Protein AF-A0A2V8VHV2-F1 (afdb_monomer_lite)

Radius of gyration: 44.95 Å; chains: 1; bounding box: 78×28×132 Å

pLDDT: mean 72.46, std 12.59, range [49.88, 93.44]

Foldseek 3Di:
DDPVVVVVCVVPPDDDDDPCPVVVVVVVVPDDDDPDQDVVNVVVVVVDDPPCPVVVVVVVVVVVVVVVVVVVVVVVVVVVVVVVVVVVVVVVVVVVVVVVVVVVVVVVVVVVVVVVD

Secondary structure (DSSP, 8-state):
--HHHHHHHHHTS-PPPPTTHHHHHHHHHTSPPPPPPPHHHHHHHHH--TTHHHHHHHHHHHHHHHHHHHHHHHHHHHHHHHHHHHHHHHHHHHHHHHHHHHHHHHHHHHHHHHTT-

Structure (mmCIF, N/CA/C/O backbone):
data_AF-A0A2V8VHV2-F1
#
_entry.id   AF-A0A2V8VHV2-F1
#
loop_
_atom_site.group_PDB
_atom_site.id
_atom_site.type_symbol
_atom_site.label_atom_id
_atom_site.label_alt_id
_atom_site.label_comp_id
_atom_site.label_asym_id
_atom_site.label_entity_id
_atom_site.label_seq_id
_atom_site.pdbx_PDB_ins_code
_atom_site.Cartn_x
_atom_site.Cartn_y
_atom_site.Cartn_z
_atom_site.occupancy
_atom_site.B_iso_or_equiv
_atom_site.auth_seq_id
_atom_site.auth_comp_id
_atom_site.auth_asym_id
_atom_site.auth_atom_id
_atom_site.pdbx_PDB_model_num
ATOM 1 N N . MET A 1 1 ? -2.342 3.075 -54.816 1.00 55.09 1 MET A N 1
ATOM 2 C CA . MET A 1 1 ? -1.472 2.424 -53.818 1.00 55.09 1 MET A CA 1
ATOM 3 C C . MET A 1 1 ? -1.904 2.946 -52.465 1.00 55.09 1 MET A C 1
ATOM 5 O O . MET A 1 1 ? -2.244 4.122 -52.382 1.00 55.09 1 MET A O 1
ATOM 9 N N . SER A 1 2 ? -2.084 2.057 -51.490 1.00 73.12 2 SER A N 1
ATOM 10 C CA . SER A 1 2 ? -2.569 2.422 -50.160 1.00 73.12 2 SER A CA 1
ATOM 11 C C . SER A 1 2 ? -1.454 3.141 -49.404 1.00 73.12 2 SER A C 1
ATOM 13 O O . SER A 1 2 ? -0.331 2.651 -49.390 1.00 73.12 2 SER A O 1
ATOM 15 N N . TYR A 1 3 ? -1.755 4.255 -48.731 1.00 80.56 3 TYR A N 1
ATOM 16 C CA . TYR A 1 3 ? -0.792 4.974 -47.881 1.00 80.56 3 TYR A CA 1
ATOM 17 C C . TYR A 1 3 ? -0.059 4.048 -46.892 1.00 80.56 3 TYR A C 1
ATOM 19 O O . TYR A 1 3 ? 1.115 4.241 -46.603 1.00 80.56 3 TYR A O 1
ATOM 27 N N . LEU A 1 4 ? -0.733 2.986 -46.439 1.00 82.81 4 LEU A N 1
ATOM 28 C CA . LEU A 1 4 ? -0.163 1.979 -45.547 1.00 82.81 4 LEU A CA 1
ATOM 29 C C . LEU A 1 4 ? 0.963 1.154 -46.197 1.00 82.81 4 LEU A C 1
ATOM 31 O O . LEU A 1 4 ? 1.910 0.758 -45.521 1.00 82.81 4 LEU A O 1
ATOM 35 N N . GLU A 1 5 ? 0.859 0.869 -47.494 1.00 84.94 5 GLU A N 1
ATOM 36 C CA . GLU A 1 5 ? 1.875 0.113 -48.237 1.00 84.94 5 GLU A CA 1
ATOM 37 C C . GLU A 1 5 ? 3.130 0.957 -48.452 1.00 84.94 5 GLU A C 1
ATOM 39 O O . GLU A 1 5 ? 4.243 0.439 -48.349 1.00 84.94 5 GLU A O 1
ATOM 44 N N . ASP A 1 6 ? 2.953 2.258 -48.685 1.00 85.75 6 ASP A N 1
ATOM 45 C CA . ASP A 1 6 ? 4.053 3.207 -48.832 1.00 85.75 6 ASP A CA 1
ATOM 46 C C . ASP A 1 6 ? 4.775 3.437 -47.493 1.00 85.75 6 ASP A C 1
ATOM 48 O O . ASP A 1 6 ? 6.004 3.353 -47.445 1.00 85.75 6 ASP A O 1
ATOM 52 N N . ASP A 1 7 ? 4.036 3.596 -46.389 1.00 85.19 7 ASP A N 1
ATOM 53 C CA . ASP A 1 7 ? 4.603 3.718 -45.037 1.00 85.19 7 ASP A CA 1
ATOM 54 C C . ASP A 1 7 ? 5.380 2.464 -44.621 1.00 85.19 7 ASP A C 1
ATOM 56 O O . ASP A 1 7 ? 6.486 2.554 -44.084 1.00 85.19 7 ASP A O 1
ATOM 60 N N . LEU A 1 8 ? 4.839 1.275 -44.906 1.00 87.44 8 LEU A N 1
ATOM 61 C CA . LEU A 1 8 ? 5.507 0.015 -44.592 1.00 87.44 8 LEU A CA 1
ATOM 62 C C . LEU A 1 8 ? 6.786 -0.157 -45.418 1.00 87.44 8 LEU A C 1
ATOM 64 O O . LEU A 1 8 ? 7.808 -0.615 -44.907 1.00 87.44 8 LEU A O 1
ATOM 68 N N . LYS A 1 9 ? 6.749 0.243 -46.690 1.00 86.50 9 LYS A N 1
ATOM 69 C CA . LYS A 1 9 ? 7.908 0.204 -47.582 1.00 86.50 9 LYS A CA 1
ATOM 70 C C . LYS A 1 9 ? 8.993 1.186 -47.146 1.00 86.50 9 LYS A C 1
ATOM 72 O O . LYS A 1 9 ? 10.172 0.855 -47.247 1.00 86.50 9 LYS A O 1
ATOM 77 N N . MET A 1 10 ? 8.605 2.351 -46.628 1.00 85.50 10 MET A N 1
ATOM 78 C CA . MET A 1 10 ? 9.533 3.337 -46.077 1.00 85.50 10 MET A CA 1
ATOM 79 C C . MET A 1 10 ? 10.127 2.859 -44.743 1.00 85.50 10 MET A C 1
ATOM 81 O O . MET A 1 10 ? 11.328 2.986 -44.524 1.00 85.50 10 MET A O 1
ATOM 85 N N . ALA A 1 11 ? 9.325 2.215 -43.891 1.00 85.81 11 ALA A N 1
ATOM 86 C CA . ALA A 1 11 ? 9.774 1.653 -42.617 1.00 85.81 11 ALA A CA 1
ATOM 87 C C . ALA A 1 11 ? 10.692 0.424 -42.772 1.00 85.81 11 ALA A C 1
ATOM 89 O O . ALA A 1 11 ? 11.614 0.245 -41.978 1.00 85.81 11 ALA A O 1
ATOM 90 N N . LEU A 1 12 ? 10.466 -0.420 -43.788 1.00 86.94 12 LEU A N 1
ATOM 91 C CA . LEU A 1 12 ? 11.324 -1.574 -44.103 1.00 86.94 12 LEU A CA 1
ATOM 92 C C . LEU A 1 12 ? 12.479 -1.239 -45.052 1.00 86.94 12 LEU A C 1
ATOM 94 O O . LEU A 1 12 ? 13.220 -2.140 -45.464 1.00 86.94 12 LEU A O 1
ATOM 98 N N . GLN A 1 13 ? 12.658 0.031 -45.414 1.00 88.44 13 GLN A N 1
ATOM 99 C CA . GLN A 1 13 ? 13.763 0.416 -46.270 1.00 88.44 13 GLN A CA 1
ATOM 100 C C . GLN A 1 13 ? 15.089 0.077 -45.580 1.00 88.44 13 GLN A C 1
ATOM 102 O O . GLN A 1 13 ? 15.347 0.432 -44.427 1.00 88.44 13 GLN A O 1
ATOM 107 N N . ARG A 1 14 ? 15.934 -0.669 -46.295 1.00 82.56 14 ARG A N 1
ATOM 108 C CA . ARG A 1 14 ? 17.194 -1.176 -45.758 1.00 82.56 14 ARG A CA 1
ATOM 109 C C . ARG A 1 14 ? 18.101 -0.008 -45.378 1.00 82.56 14 ARG A C 1
ATOM 111 O O . ARG A 1 14 ? 18.598 0.700 -46.247 1.00 82.56 14 ARG A O 1
ATOM 118 N N . THR A 1 15 ? 18.338 0.139 -44.081 1.00 82.88 15 THR A N 1
ATOM 119 C CA . THR A 1 15 ? 19.312 1.076 -43.520 1.00 82.88 15 THR A CA 1
ATOM 120 C C . THR A 1 15 ? 20.569 0.295 -43.168 1.00 82.88 15 THR A C 1
ATOM 122 O O . THR A 1 15 ? 20.495 -0.702 -42.446 1.00 82.88 15 THR A O 1
ATOM 125 N N . GLU A 1 16 ? 21.720 0.705 -43.698 1.00 83.81 16 GLU A N 1
ATOM 126 C CA . GLU A 1 16 ? 22.980 0.061 -43.340 1.00 83.81 16 GLU A CA 1
ATOM 127 C C . GLU A 1 16 ? 23.315 0.354 -41.874 1.00 83.81 16 GLU A C 1
ATOM 129 O O . GLU A 1 16 ? 23.307 1.513 -41.448 1.00 83.81 16 GLU A O 1
ATOM 134 N N . PRO A 1 17 ? 23.574 -0.684 -41.064 1.00 83.56 17 PRO A N 1
ATOM 135 C CA . PRO A 1 17 ? 23.968 -0.475 -39.687 1.00 83.56 17 PRO A CA 1
ATOM 136 C C . PRO A 1 17 ? 25.370 0.142 -39.632 1.00 83.56 17 PRO A C 1
ATOM 138 O O . PRO A 1 17 ? 26.192 -0.036 -40.528 1.00 83.56 17 PRO A O 1
ATOM 141 N N . SER A 1 18 ? 25.675 0.839 -38.536 1.00 88.38 18 SER A N 1
ATOM 142 C CA . SER A 1 18 ? 27.016 1.386 -38.296 1.00 88.38 18 SER A CA 1
ATOM 143 C C . SER A 1 18 ? 28.092 0.295 -38.393 1.00 88.38 18 SER A C 1
ATOM 145 O O . SER A 1 18 ? 27.846 -0.817 -37.924 1.00 88.38 18 SER A O 1
ATOM 147 N N . ALA A 1 19 ? 29.297 0.630 -38.860 1.00 88.31 19 ALA A N 1
ATOM 148 C CA . ALA A 1 19 ? 30.411 -0.316 -39.038 1.00 88.31 19 ALA A CA 1
ATOM 149 C C . ALA A 1 19 ? 30.739 -1.175 -37.792 1.00 88.31 19 ALA A C 1
ATOM 151 O O . ALA A 1 19 ? 31.185 -2.310 -37.912 1.00 88.31 19 ALA A O 1
ATOM 152 N N . ASP A 1 20 ? 30.462 -0.662 -36.593 1.00 90.38 20 ASP A N 1
ATOM 153 C CA . ASP A 1 20 ? 30.706 -1.336 -35.312 1.00 90.38 20 ASP A CA 1
ATOM 154 C C . ASP A 1 20 ? 29.547 -2.250 -34.840 1.00 90.38 20 ASP A C 1
ATOM 156 O O . ASP A 1 20 ? 29.624 -2.918 -33.811 1.00 90.38 20 ASP A O 1
ATOM 160 N N . PHE A 1 21 ? 28.438 -2.315 -35.581 1.00 91.19 21 PHE A N 1
ATOM 161 C CA . PHE A 1 21 ? 27.241 -3.066 -35.186 1.00 91.19 21 PHE A CA 1
ATOM 162 C C . PHE A 1 21 ? 27.527 -4.550 -34.941 1.00 91.19 21 PHE A C 1
ATOM 164 O O . PHE A 1 21 ? 27.105 -5.097 -33.924 1.00 91.19 21 PHE A O 1
ATOM 171 N N . VAL A 1 22 ? 28.279 -5.183 -35.845 1.00 93.31 22 VAL A N 1
ATOM 172 C CA . VAL A 1 22 ? 28.625 -6.607 -35.748 1.00 93.31 22 VAL A CA 1
ATOM 173 C C . VAL A 1 22 ? 29.432 -6.875 -34.479 1.00 93.31 22 VAL A C 1
ATOM 175 O O . VAL A 1 22 ? 29.106 -7.796 -33.731 1.00 93.31 22 VAL A O 1
ATOM 178 N N . ASN A 1 23 ? 30.414 -6.021 -34.179 1.00 91.75 23 ASN A N 1
ATOM 179 C CA . ASN A 1 23 ? 31.229 -6.140 -32.972 1.00 91.75 23 ASN A CA 1
ATOM 180 C C . ASN A 1 23 ? 30.377 -6.006 -31.705 1.00 91.75 23 ASN A C 1
ATOM 182 O O . ASN A 1 23 ? 30.521 -6.810 -30.788 1.00 91.75 23 ASN A O 1
ATOM 186 N N . ARG A 1 24 ? 29.441 -5.046 -31.661 1.00 87.75 24 ARG A N 1
ATOM 187 C CA . ARG A 1 24 ? 28.536 -4.864 -30.511 1.00 87.75 24 ARG A CA 1
ATOM 188 C C . ARG A 1 24 ? 27.587 -6.038 -30.311 1.00 87.75 24 ARG A C 1
ATOM 190 O O . ARG A 1 24 ? 27.356 -6.441 -29.173 1.00 87.75 24 ARG A O 1
ATOM 197 N N . VAL A 1 25 ? 27.047 -6.596 -31.393 1.00 92.25 25 VAL A N 1
ATOM 198 C CA . VAL A 1 25 ? 26.160 -7.765 -31.322 1.00 92.25 25 VAL A CA 1
ATOM 199 C C . VAL A 1 25 ? 26.933 -8.984 -30.831 1.00 92.25 25 VAL A C 1
ATOM 201 O O . VAL A 1 25 ? 26.497 -9.627 -29.879 1.00 92.25 25 VAL A O 1
ATOM 204 N N . LEU A 1 26 ? 28.108 -9.262 -31.402 1.00 93.44 26 LEU A N 1
ATOM 205 C CA . LEU A 1 26 ? 28.962 -10.365 -30.956 1.00 93.44 26 LEU A CA 1
ATOM 206 C C . LEU A 1 26 ? 29.405 -10.186 -29.498 1.00 93.44 26 LEU A C 1
ATOM 208 O O . LEU A 1 26 ? 29.383 -11.144 -28.728 1.00 93.44 26 LEU A O 1
ATOM 212 N N . ALA A 1 27 ? 29.737 -8.963 -29.081 1.00 90.38 27 ALA A N 1
ATOM 213 C CA . ALA A 1 27 ? 30.057 -8.666 -27.688 1.00 90.38 27 ALA A CA 1
ATOM 214 C C . ALA A 1 27 ? 28.861 -8.903 -26.753 1.00 90.38 27 ALA A C 1
ATOM 216 O O . ALA A 1 27 ? 29.048 -9.364 -25.632 1.00 90.38 27 ALA A O 1
ATOM 217 N N . ARG A 1 28 ? 27.631 -8.620 -27.201 1.00 85.38 28 ARG A N 1
ATOM 218 C CA . ARG A 1 28 ? 26.414 -8.805 -26.400 1.00 85.38 28 ARG A CA 1
ATOM 219 C C . ARG A 1 28 ? 25.968 -10.263 -26.309 1.00 85.38 28 ARG A C 1
ATOM 221 O O . ARG A 1 28 ? 25.515 -10.666 -25.247 1.00 85.38 28 ARG A O 1
ATOM 228 N N . VAL A 1 29 ? 26.108 -11.042 -27.383 1.00 91.00 29 VAL A N 1
ATOM 229 C CA . VAL A 1 29 ? 25.759 -12.478 -27.409 1.00 91.00 29 VAL A CA 1
ATOM 230 C C . VAL A 1 29 ? 26.698 -13.296 -26.521 1.00 91.00 29 VAL A C 1
ATOM 232 O O . VAL A 1 29 ? 26.262 -14.246 -25.882 1.00 91.00 29 VAL A O 1
ATOM 235 N N . ASN A 1 30 ? 27.971 -12.904 -26.444 1.00 86.75 30 ASN A N 1
ATOM 236 C CA . ASN A 1 30 ? 28.962 -13.570 -25.597 1.00 86.75 30 ASN A CA 1
ATOM 237 C C . ASN A 1 30 ? 28.898 -13.151 -24.119 1.00 86.75 30 ASN A C 1
ATOM 239 O O . ASN A 1 30 ? 29.591 -13.739 -23.289 1.00 86.75 30 ASN A O 1
ATOM 243 N N . GLN A 1 31 ? 28.103 -12.136 -23.765 1.00 84.50 31 GLN A N 1
ATOM 244 C CA . GLN A 1 31 ? 27.898 -11.784 -22.364 1.00 84.50 31 GLN A CA 1
ATOM 245 C C . GLN A 1 31 ? 26.933 -12.788 -21.726 1.00 84.50 31 GLN A C 1
ATOM 247 O O . GLN A 1 31 ? 25.851 -13.013 -22.276 1.00 84.50 31 GLN A O 1
ATOM 252 N N . PRO A 1 32 ? 27.273 -13.364 -20.559 1.00 78.75 32 PRO A N 1
ATOM 253 C CA . PRO A 1 32 ? 26.310 -14.152 -19.809 1.00 78.75 32 PRO A CA 1
ATOM 254 C C . PRO A 1 32 ? 25.081 -13.283 -19.503 1.00 78.75 32 PRO A C 1
ATOM 256 O O . PRO A 1 32 ? 25.232 -12.072 -19.279 1.00 78.75 32 PRO A O 1
ATOM 259 N N . PRO A 1 33 ? 23.866 -13.865 -19.513 1.00 76.69 33 PRO A N 1
ATOM 260 C CA . PRO A 1 33 ? 22.671 -13.128 -19.141 1.00 76.69 33 PRO A CA 1
ATOM 261 C C . PRO A 1 33 ? 22.909 -12.483 -17.772 1.00 76.69 33 PRO A C 1
ATOM 263 O O . PRO A 1 33 ? 23.506 -13.124 -16.897 1.00 76.69 33 PRO A O 1
ATOM 266 N N . PRO A 1 34 ? 22.508 -11.210 -17.584 1.00 76.12 34 PRO A N 1
ATOM 267 C CA . PRO A 1 34 ? 22.627 -10.588 -16.278 1.00 76.12 34 PRO A CA 1
ATOM 268 C C . PRO A 1 34 ? 21.936 -11.501 -15.258 1.00 76.12 34 PRO A C 1
ATOM 270 O O . PRO A 1 34 ? 20.871 -12.040 -15.579 1.00 76.12 34 PRO A O 1
ATOM 273 N N . PRO A 1 35 ? 22.540 -11.716 -14.074 1.00 77.44 35 PRO A N 1
ATOM 274 C CA . PRO A 1 35 ? 21.917 -12.532 -13.044 1.00 77.44 35 PRO A CA 1
ATOM 275 C C . PRO A 1 35 ? 20.500 -12.014 -12.820 1.00 77.44 35 PRO A C 1
ATOM 277 O O . PRO A 1 35 ? 20.290 -10.797 -12.747 1.00 77.44 35 PRO A O 1
ATOM 280 N N . GLU A 1 36 ? 19.522 -12.924 -12.793 1.00 75.94 36 GLU A N 1
ATOM 281 C CA . GLU A 1 36 ? 18.147 -12.515 -12.552 1.00 75.94 36 GLU A CA 1
ATOM 282 C C . GLU A 1 36 ? 18.109 -11.766 -11.220 1.00 75.94 36 GLU A C 1
ATOM 284 O O . GLU A 1 36 ? 18.567 -12.308 -10.209 1.00 75.94 36 GLU A O 1
ATOM 289 N N . PRO A 1 37 ? 17.619 -10.514 -11.209 1.00 69.75 37 PRO A N 1
ATOM 290 C CA . PRO A 1 37 ? 17.611 -9.732 -9.992 1.00 69.75 37 PRO A CA 1
ATOM 291 C C . PRO A 1 37 ? 16.768 -10.482 -8.975 1.00 69.75 37 PRO A C 1
ATOM 293 O O . PRO A 1 37 ? 15.584 -10.756 -9.212 1.00 69.75 37 PRO A O 1
ATOM 296 N N . SER A 1 38 ? 17.400 -10.815 -7.852 1.00 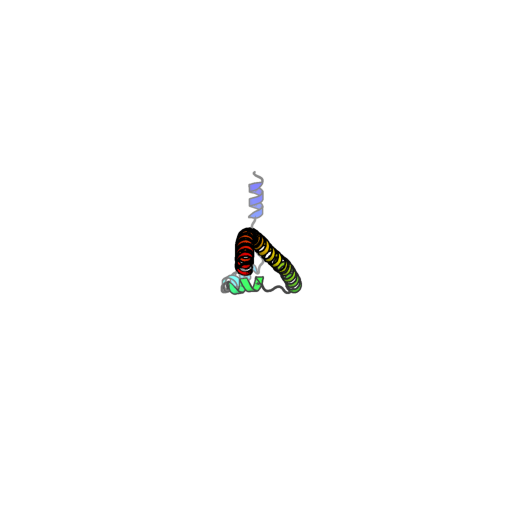76.44 38 SER A N 1
ATOM 297 C CA . SER A 1 38 ? 16.732 -11.497 -6.755 1.00 76.44 38 SER A CA 1
ATOM 298 C C . SER A 1 38 ? 15.508 -10.678 -6.363 1.00 76.44 38 SER A C 1
ATOM 300 O O . SER A 1 38 ? 15.527 -9.444 -6.371 1.00 76.44 38 SER A O 1
ATOM 302 N N . TRP A 1 39 ? 14.4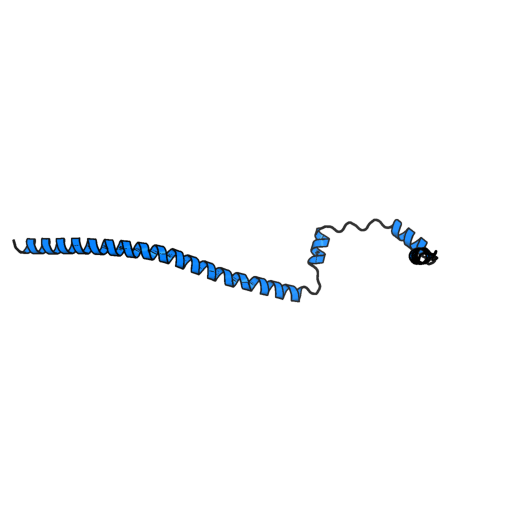07 -11.337 -6.019 1.00 80.06 39 TRP A N 1
ATOM 303 C CA . TRP A 1 39 ? 13.192 -10.638 -5.601 1.00 80.06 39 TRP A CA 1
ATOM 304 C C . TRP A 1 39 ? 13.458 -9.678 -4.422 1.00 80.06 39 TRP A C 1
ATOM 306 O O . TRP A 1 39 ? 12.827 -8.626 -4.321 1.00 80.06 39 TRP A O 1
ATOM 316 N N . TRP A 1 40 ? 14.467 -9.985 -3.599 1.00 76.75 40 TRP A N 1
ATOM 317 C CA . TRP A 1 40 ? 15.000 -9.117 -2.551 1.00 76.75 40 TRP A CA 1
ATOM 318 C C . TRP A 1 40 ? 15.710 -7.862 -3.087 1.00 76.75 40 TRP A C 1
ATOM 320 O O . TRP A 1 40 ? 15.583 -6.786 -2.507 1.00 76.75 40 TRP A O 1
ATOM 330 N N . GLU A 1 41 ? 16.417 -7.951 -4.213 1.00 72.38 41 GLU A N 1
ATOM 331 C CA . GLU A 1 41 ? 17.031 -6.793 -4.878 1.00 72.38 41 GLU A CA 1
ATOM 332 C C . GLU A 1 41 ? 15.966 -5.876 -5.488 1.00 72.38 41 GLU A C 1
ATOM 334 O O . GLU A 1 41 ? 16.042 -4.657 -5.353 1.00 72.38 41 GLU A O 1
ATOM 339 N N . ARG A 1 42 ? 14.892 -6.444 -6.053 1.00 70.00 42 ARG A N 1
ATOM 340 C CA . ARG A 1 42 ? 13.725 -5.660 -6.504 1.00 70.00 42 ARG A CA 1
ATOM 341 C C . ARG A 1 42 ? 13.033 -4.942 -5.341 1.00 70.00 42 ARG A C 1
ATOM 343 O O . ARG A 1 42 ? 12.628 -3.789 -5.487 1.00 70.00 42 ARG A O 1
ATOM 350 N N . LEU A 1 43 ? 12.945 -5.590 -4.179 1.00 75.12 43 LEU A N 1
ATOM 351 C CA . LEU A 1 43 ? 12.382 -4.993 -2.966 1.00 75.12 43 LEU A CA 1
ATOM 352 C C . LEU A 1 43 ? 13.269 -3.863 -2.418 1.00 75.12 43 LEU A C 1
ATOM 354 O O . LEU A 1 43 ? 12.769 -2.821 -1.996 1.00 75.12 43 LEU A O 1
ATOM 358 N N . THR A 1 44 ? 14.591 -4.041 -2.449 1.00 71.94 44 THR A N 1
ATOM 359 C CA . THR A 1 44 ? 15.533 -3.035 -1.937 1.00 71.94 44 THR A CA 1
ATOM 360 C C . THR A 1 44 ? 15.680 -1.832 -2.860 1.00 71.94 44 THR A C 1
ATOM 362 O O . THR A 1 44 ? 15.919 -0.744 -2.354 1.00 71.94 44 THR A O 1
ATOM 365 N N . VAL A 1 45 ? 15.457 -1.959 -4.174 1.00 65.00 45 VAL A N 1
ATOM 366 C CA . VAL A 1 45 ? 15.369 -0.801 -5.089 1.00 65.00 45 VAL A CA 1
ATOM 367 C C . VAL A 1 45 ? 14.145 0.065 -4.778 1.00 65.00 45 VAL A C 1
ATOM 369 O O . VAL A 1 45 ? 14.246 1.289 -4.801 1.00 65.00 45 VAL A O 1
ATOM 372 N N . LEU A 1 46 ? 13.017 -0.543 -4.392 1.00 62.69 46 LEU A N 1
ATOM 373 C CA . LEU A 1 46 ? 11.844 0.198 -3.913 1.00 62.69 46 LEU A CA 1
ATOM 374 C C . LEU A 1 46 ? 12.117 0.897 -2.566 1.00 62.69 46 LEU A C 1
ATOM 376 O O . LEU A 1 46 ? 11.605 1.986 -2.312 1.00 62.69 46 LEU A O 1
ATOM 380 N N . LEU A 1 47 ? 12.959 0.294 -1.720 1.00 62.62 47 LEU A N 1
ATOM 381 C CA . LEU A 1 47 ? 13.385 0.853 -0.432 1.00 62.62 47 LEU A CA 1
ATOM 382 C C . LEU A 1 47 ? 14.588 1.803 -0.516 1.00 62.62 47 LEU A C 1
ATOM 384 O O . LEU A 1 47 ? 14.927 2.435 0.487 1.00 62.62 47 LEU A O 1
ATOM 388 N N . ARG A 1 48 ? 15.234 1.938 -1.678 1.00 63.41 48 ARG A N 1
ATOM 389 C CA . ARG A 1 48 ? 16.428 2.770 -1.842 1.00 63.41 48 ARG A CA 1
ATOM 390 C C . ARG A 1 48 ? 16.126 4.002 -2.684 1.00 63.41 48 ARG A C 1
ATOM 392 O O . ARG A 1 48 ? 16.436 4.017 -3.873 1.00 63.41 48 ARG A O 1
ATOM 399 N N . PRO A 1 49 ? 15.651 5.099 -2.068 1.00 60.81 49 PRO A N 1
ATOM 400 C CA . PRO A 1 49 ? 15.784 6.400 -2.681 1.00 60.81 49 PRO A CA 1
ATOM 401 C C . PRO A 1 49 ? 16.727 7.304 -1.870 1.00 60.81 49 PRO A C 1
ATOM 403 O O . PRO A 1 49 ? 16.600 7.415 -0.650 1.00 60.81 49 PRO A O 1
ATOM 406 N N . PRO A 1 50 ? 17.582 8.091 -2.547 1.00 60.25 50 PRO A N 1
ATOM 407 C CA . PRO A 1 50 ? 18.309 9.216 -1.948 1.00 60.25 50 PRO A CA 1
ATOM 408 C C . PRO A 1 50 ? 17.387 10.407 -1.590 1.00 60.25 50 PRO A C 1
ATOM 410 O O . PRO A 1 50 ? 17.852 11.512 -1.338 1.00 60.25 50 PRO A O 1
ATOM 413 N N . ARG A 1 51 ? 16.061 10.197 -1.586 1.00 55.50 51 ARG A N 1
ATOM 414 C CA . ARG A 1 51 ? 15.006 11.190 -1.319 1.00 55.50 51 ARG A CA 1
ATOM 415 C C . ARG A 1 51 ? 13.952 10.697 -0.309 1.00 55.50 51 ARG A C 1
ATOM 417 O O . ARG A 1 51 ? 12.899 11.313 -0.175 1.00 55.50 51 ARG A O 1
ATOM 424 N N . LEU A 1 52 ? 14.224 9.606 0.425 1.00 54.78 52 LEU A N 1
ATOM 425 C CA . LEU A 1 52 ? 13.277 9.010 1.388 1.00 54.78 52 LEU A CA 1
ATOM 426 C C . LEU A 1 52 ? 13.035 9.871 2.641 1.00 54.78 52 LEU A C 1
ATOM 428 O O . LEU A 1 52 ? 12.069 9.634 3.356 1.00 54.78 52 LEU A O 1
ATOM 432 N N . GLN A 1 53 ? 13.872 10.876 2.909 1.00 57.38 53 GLN A N 1
ATOM 433 C CA . GLN A 1 53 ? 13.738 11.721 4.103 1.00 57.38 53 GLN A CA 1
ATOM 434 C C . GLN A 1 53 ? 12.407 12.494 4.133 1.00 57.38 53 GLN A C 1
ATOM 436 O O . GLN A 1 53 ? 11.789 12.613 5.187 1.00 57.38 53 GLN A O 1
ATOM 441 N N . TRP A 1 54 ? 11.914 12.943 2.974 1.00 57.06 54 TRP A N 1
ATOM 442 C CA . TRP A 1 54 ? 10.649 13.683 2.885 1.00 57.06 54 TRP A CA 1
ATOM 443 C C . TRP A 1 54 ? 9.418 12.766 2.890 1.00 57.06 54 TRP A C 1
ATOM 445 O O . TRP A 1 54 ? 8.384 13.116 3.456 1.00 57.06 54 TRP A O 1
ATOM 455 N N . VAL A 1 55 ? 9.534 11.557 2.329 1.00 57.34 55 VAL A N 1
ATOM 456 C CA . VAL A 1 55 ? 8.444 10.564 2.324 1.00 57.34 55 VAL A CA 1
ATOM 457 C C . VAL A 1 55 ? 8.282 9.918 3.703 1.00 57.34 55 VAL A C 1
ATOM 459 O O . VAL A 1 55 ? 7.158 9.744 4.167 1.00 57.34 55 VAL A O 1
ATOM 462 N N . ALA A 1 56 ? 9.383 9.644 4.410 1.00 58.75 56 ALA A N 1
ATOM 463 C CA . ALA A 1 56 ? 9.350 9.125 5.777 1.00 58.75 56 ALA A CA 1
ATOM 464 C C . ALA A 1 56 ? 8.636 10.088 6.743 1.00 58.75 56 ALA A C 1
ATOM 466 O O . ALA A 1 56 ? 7.824 9.649 7.556 1.00 58.75 56 ALA A O 1
ATOM 467 N N . ALA A 1 57 ? 8.859 11.401 6.603 1.00 60.66 57 ALA A N 1
ATOM 468 C CA . ALA A 1 57 ? 8.158 12.414 7.393 1.00 60.66 57 ALA A CA 1
ATOM 469 C C . ALA A 1 57 ? 6.636 12.412 7.137 1.00 60.66 57 ALA A C 1
ATOM 471 O O . ALA A 1 57 ? 5.850 12.508 8.078 1.00 60.66 57 ALA A O 1
ATOM 472 N N . SER A 1 58 ? 6.210 12.232 5.881 1.00 59.66 58 SER A N 1
ATOM 473 C CA . SER A 1 58 ? 4.789 12.155 5.509 1.00 59.66 58 SER A CA 1
ATOM 474 C C . SER A 1 58 ? 4.099 10.894 6.045 1.00 59.66 58 SER A C 1
ATOM 476 O O . SER A 1 58 ? 2.977 10.970 6.548 1.00 59.66 58 SER A O 1
ATOM 478 N N . VAL A 1 59 ? 4.776 9.742 6.007 1.00 61.31 59 VAL A N 1
ATOM 479 C CA . VAL A 1 59 ? 4.233 8.467 6.507 1.00 61.31 59 VAL A CA 1
ATOM 480 C C . VAL A 1 59 ? 4.074 8.486 8.029 1.00 61.31 59 VAL A C 1
ATOM 482 O O . VAL A 1 59 ? 3.036 8.060 8.535 1.00 61.31 59 VAL A O 1
ATOM 485 N N . ILE A 1 60 ? 5.045 9.043 8.761 1.00 59.69 60 ILE A N 1
ATOM 486 C CA . ILE A 1 60 ? 4.948 9.198 10.222 1.00 59.69 60 ILE A CA 1
ATOM 487 C C . ILE A 1 60 ? 3.764 10.108 10.587 1.00 59.69 60 ILE A C 1
ATOM 489 O O . ILE A 1 60 ? 2.972 9.755 11.461 1.00 59.69 60 ILE A O 1
ATOM 493 N N . LEU A 1 61 ? 3.585 11.233 9.883 1.00 59.56 61 LEU A N 1
ATOM 494 C CA . LEU A 1 61 ? 2.475 12.159 10.138 1.00 59.56 61 LEU A CA 1
AT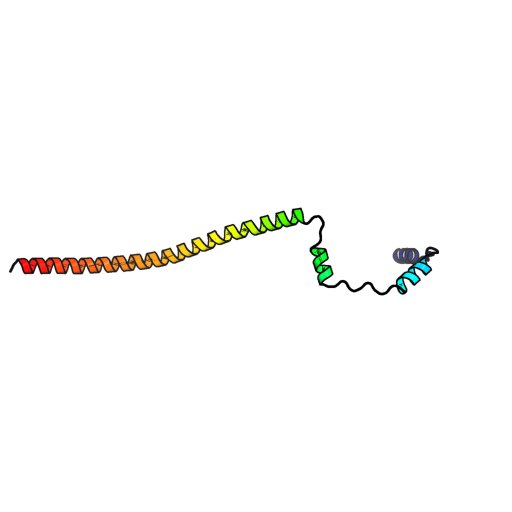OM 495 C C . LEU A 1 61 ? 1.105 11.532 9.816 1.00 59.56 61 LEU A C 1
ATOM 497 O O . LEU A 1 61 ? 0.146 11.723 10.560 1.00 59.56 61 LEU A O 1
ATOM 501 N N . SER A 1 62 ? 1.020 10.743 8.740 1.00 57.62 62 SER A N 1
ATOM 502 C CA . SER A 1 62 ? -0.222 10.099 8.290 1.00 57.62 62 SER A CA 1
ATOM 503 C C . SER A 1 62 ? -0.664 8.946 9.203 1.00 57.62 62 SER A C 1
ATOM 505 O O . SER A 1 62 ? -1.856 8.769 9.447 1.00 57.62 62 SER A O 1
ATOM 507 N N . ILE A 1 63 ? 0.282 8.197 9.786 1.00 57.75 63 ILE A N 1
ATOM 508 C CA . ILE A 1 63 ? -0.015 7.105 10.731 1.00 57.75 63 ILE A CA 1
ATOM 509 C C . ILE A 1 63 ? -0.366 7.640 12.133 1.00 57.75 63 ILE A C 1
ATOM 511 O O . ILE A 1 63 ? -1.146 7.014 12.853 1.00 57.75 63 ILE A O 1
ATOM 515 N N . MET A 1 64 ? 0.142 8.813 12.526 1.00 56.72 64 MET A N 1
ATOM 516 C CA . MET A 1 64 ? -0.090 9.368 13.867 1.00 56.72 64 MET A CA 1
ATOM 517 C C . MET A 1 64 ? -1.534 9.863 14.090 1.00 56.72 64 MET A C 1
ATOM 519 O O . MET A 1 64 ? -2.058 9.780 15.202 1.00 56.72 64 MET A O 1
ATOM 523 N N . ILE A 1 65 ? -2.212 10.328 13.037 1.00 58.41 65 ILE A N 1
ATOM 524 C CA . ILE A 1 65 ? -3.578 10.881 13.105 1.00 58.41 65 ILE A CA 1
ATOM 525 C C . ILE A 1 65 ? -4.648 9.818 13.460 1.00 58.41 65 ILE A C 1
ATOM 527 O O . ILE A 1 65 ? -5.447 10.062 14.371 1.00 58.41 65 ILE A O 1
ATOM 531 N N . PRO A 1 66 ? -4.698 8.622 12.835 1.00 55.53 66 PRO A N 1
ATOM 532 C CA . PRO A 1 66 ? -5.709 7.616 13.172 1.00 55.53 66 PRO A CA 1
ATOM 533 C C . PRO A 1 66 ? -5.484 6.944 14.536 1.00 55.53 66 PRO A C 1
ATOM 535 O O . PRO A 1 66 ? -6.460 6.587 15.197 1.00 55.53 66 PRO A O 1
ATOM 538 N N . VAL A 1 67 ? -4.240 6.811 15.013 1.00 55.78 67 VAL A N 1
ATOM 539 C CA . VAL A 1 67 ? -3.952 6.180 16.320 1.00 55.78 67 VAL A CA 1
ATOM 540 C C . VAL A 1 67 ? -4.497 7.019 17.486 1.00 55.78 67 VAL A C 1
ATOM 542 O O . VAL A 1 67 ? -5.036 6.459 18.442 1.00 55.78 67 VAL A O 1
ATOM 545 N N . ALA A 1 68 ? -4.466 8.351 17.378 1.00 54.00 68 ALA A N 1
ATOM 546 C CA . ALA A 1 68 ? -5.081 9.245 18.362 1.00 54.00 68 ALA A CA 1
ATOM 547 C C . ALA A 1 68 ? -6.627 9.222 18.313 1.00 54.00 68 ALA A C 1
ATOM 549 O O . ALA A 1 68 ? -7.286 9.305 19.350 1.00 54.00 68 ALA A O 1
ATOM 550 N N . GLY A 1 69 ? -7.228 9.052 17.128 1.00 52.91 69 GLY A N 1
ATOM 551 C CA . GLY A 1 69 ? -8.689 9.050 16.957 1.00 52.91 69 GLY A CA 1
ATOM 552 C C . GLY A 1 69 ? -9.397 7.772 17.432 1.00 52.91 69 GLY A C 1
ATOM 553 O O . GLY A 1 69 ? -10.548 7.819 17.877 1.00 52.91 69 GLY A O 1
ATOM 554 N N . VAL A 1 70 ? -8.730 6.613 17.378 1.00 53.69 70 VAL A N 1
ATOM 555 C CA . VAL A 1 70 ? -9.356 5.318 17.715 1.00 53.69 70 VAL A CA 1
ATOM 556 C C . VAL A 1 70 ? -9.521 5.116 19.229 1.00 53.69 70 VAL A C 1
ATOM 558 O O . VAL A 1 70 ? -10.478 4.459 19.650 1.00 53.69 70 VAL A O 1
ATOM 561 N N . GLN A 1 71 ? -8.684 5.736 20.072 1.00 51.62 71 GLN A N 1
ATOM 562 C CA . GLN A 1 71 ? -8.871 5.668 21.530 1.00 51.62 71 GLN A CA 1
ATOM 563 C C . GLN A 1 71 ? -10.164 6.359 21.993 1.00 51.62 71 GLN A C 1
ATOM 565 O O . GLN A 1 71 ? -10.843 5.846 22.886 1.00 51.62 71 GLN A O 1
ATOM 570 N N . TYR A 1 72 ? -10.580 7.442 21.329 1.00 51.91 72 TYR A N 1
ATOM 571 C CA . TYR A 1 72 ? -11.796 8.176 21.696 1.00 51.91 72 TYR A CA 1
ATOM 572 C C . TYR A 1 72 ? -13.075 7.351 21.465 1.00 51.91 72 TYR A C 1
ATOM 574 O O . TYR A 1 72 ? -14.021 7.387 22.256 1.00 51.91 72 TYR A O 1
ATOM 582 N N . ARG A 1 73 ? -13.088 6.519 20.414 1.00 53.00 73 ARG A N 1
ATOM 583 C CA . ARG A 1 73 ? -14.223 5.633 20.108 1.00 53.00 73 ARG A CA 1
ATOM 584 C C . ARG A 1 73 ? -14.377 4.481 21.097 1.00 53.00 73 ARG A C 1
ATOM 586 O O . ARG A 1 73 ? -15.499 4.027 21.321 1.00 53.00 73 ARG A O 1
ATOM 593 N N . LYS A 1 74 ? -13.286 4.011 21.709 1.00 53.56 74 LYS A N 1
ATOM 594 C CA . LYS A 1 74 ? -13.345 2.928 22.702 1.00 53.56 74 LYS A CA 1
ATOM 595 C C . LYS A 1 74 ? -13.949 3.412 24.024 1.00 53.56 74 LYS A C 1
ATOM 597 O O . LYS A 1 74 ? -14.692 2.671 24.662 1.00 53.56 74 LYS A O 1
ATOM 602 N N . GLN A 1 75 ? -13.716 4.675 24.383 1.00 53.34 75 GLN A N 1
ATOM 603 C CA . GLN A 1 75 ? -14.213 5.253 25.631 1.00 53.34 75 GLN A CA 1
ATOM 604 C C . GLN A 1 75 ? -15.712 5.588 25.593 1.00 53.34 75 GLN A C 1
ATOM 606 O O . GLN A 1 75 ? -16.384 5.460 26.614 1.00 53.34 75 GLN A O 1
ATOM 611 N N . GLN A 1 76 ? -16.274 5.939 24.428 1.00 54.59 76 GLN A N 1
ATOM 612 C CA . GLN A 1 76 ? -17.727 6.130 24.304 1.00 54.59 76 GLN A CA 1
ATOM 613 C C . GLN A 1 76 ? -18.517 4.818 24.385 1.00 54.59 76 GLN A C 1
ATOM 615 O O . GLN A 1 76 ? -19.587 4.798 24.987 1.00 54.59 76 GLN A O 1
ATOM 620 N N . ARG A 1 77 ? -17.985 3.706 23.858 1.00 53.03 77 ARG A N 1
ATOM 621 C CA . ARG A 1 77 ? -18.667 2.400 23.938 1.00 53.03 77 ARG A CA 1
ATOM 622 C C . ARG A 1 77 ? -18.856 1.928 25.382 1.00 53.03 77 ARG A C 1
ATOM 624 O O . ARG A 1 77 ? -19.936 1.462 25.725 1.00 53.03 77 ARG A O 1
ATOM 631 N N . MET A 1 78 ? -17.867 2.172 26.245 1.00 56.31 78 MET A N 1
ATOM 632 C CA . MET A 1 78 ? -17.981 1.868 27.678 1.00 56.31 78 MET A CA 1
ATOM 633 C C . MET A 1 78 ? -19.043 2.713 28.394 1.00 56.31 78 MET A C 1
ATOM 635 O O . MET A 1 78 ? -19.635 2.248 29.365 1.00 56.31 78 MET A O 1
ATOM 639 N N . ARG A 1 79 ? -19.319 3.939 27.926 1.00 56.75 79 ARG A N 1
ATOM 640 C CA . ARG A 1 79 ? -20.371 4.780 28.519 1.00 56.75 79 ARG A CA 1
ATOM 641 C C . ARG A 1 79 ? -21.768 4.275 28.165 1.00 56.75 79 ARG A C 1
ATOM 643 O O . ARG A 1 79 ? -22.600 4.182 29.056 1.00 56.75 79 ARG A O 1
ATOM 650 N N . VAL A 1 80 ? -21.992 3.860 26.917 1.00 60.25 80 VAL A N 1
ATOM 651 C CA . VAL A 1 80 ? -23.303 3.352 26.469 1.00 60.25 80 VAL A CA 1
ATOM 652 C C . VAL A 1 80 ? -23.662 2.021 27.145 1.00 60.25 80 VAL A C 1
ATOM 654 O O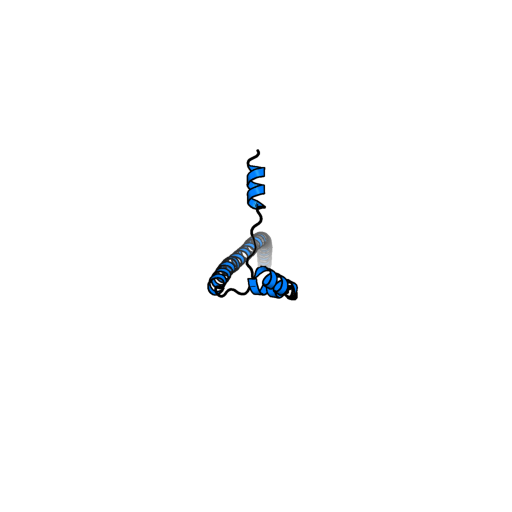 . VAL A 1 80 ? -24.809 1.810 27.536 1.00 60.25 80 VAL A O 1
ATOM 657 N N . GLU A 1 81 ? -22.689 1.128 27.335 1.00 62.19 81 GLU A N 1
ATOM 658 C CA . GLU A 1 81 ? -22.906 -0.124 28.078 1.00 62.19 81 GLU A CA 1
ATOM 659 C C . GLU A 1 81 ? -23.091 0.127 29.586 1.00 62.19 81 GLU A C 1
ATOM 661 O O . GLU A 1 81 ? -23.959 -0.486 30.215 1.00 62.19 81 GLU A O 1
ATOM 666 N N . GLY A 1 82 ? -22.349 1.082 30.158 1.00 64.94 82 GLY A N 1
ATOM 667 C CA . GLY A 1 82 ? -22.490 1.487 31.559 1.00 64.94 82 GLY A CA 1
ATOM 668 C C . GLY A 1 82 ? -23.825 2.168 31.878 1.00 64.94 82 GLY A C 1
ATOM 669 O O . GLY A 1 82 ? -24.367 1.971 32.965 1.00 64.94 82 GLY A O 1
ATOM 670 N N . GLU A 1 83 ? -24.393 2.928 30.939 1.00 71.88 83 GLU A N 1
ATOM 671 C CA . GLU A 1 83 ? -25.692 3.593 31.107 1.00 71.88 83 GLU A CA 1
ATOM 672 C C . GLU A 1 83 ? -26.840 2.587 31.241 1.00 71.88 83 GLU A C 1
ATOM 674 O O . GLU A 1 83 ? -27.653 2.709 32.158 1.00 71.88 83 GLU A O 1
ATOM 679 N N . ARG A 1 84 ? -26.853 1.524 30.425 1.00 68.38 84 ARG A N 1
ATOM 680 C CA . ARG A 1 84 ? -27.870 0.462 30.533 1.00 68.38 84 ARG A CA 1
ATOM 681 C C . ARG A 1 84 ? -27.776 -0.306 31.850 1.00 68.38 84 ARG A C 1
ATOM 683 O O . ARG A 1 84 ? -28.796 -0.583 32.480 1.00 68.38 84 ARG A O 1
ATOM 690 N N . ALA A 1 85 ? -26.559 -0.620 32.294 1.00 74.12 85 ALA A N 1
ATOM 691 C CA . ALA A 1 85 ? -26.346 -1.261 33.591 1.00 74.12 85 ALA A CA 1
ATOM 692 C C . ALA A 1 85 ? -26.783 -0.350 34.754 1.00 74.12 85 ALA A C 1
ATOM 694 O O . ALA A 1 85 ? -27.371 -0.817 35.732 1.00 74.12 85 ALA A O 1
ATOM 695 N N . LYS A 1 86 ? -26.555 0.963 34.634 1.00 75.00 86 LYS A N 1
ATOM 696 C CA . LYS A 1 86 ? -26.970 1.958 35.628 1.00 75.00 86 LYS A CA 1
ATOM 697 C C . LYS A 1 86 ? -28.490 2.072 35.735 1.00 75.00 86 LYS A C 1
ATOM 699 O O . LYS A 1 86 ? -28.996 2.171 36.851 1.00 75.00 86 LYS A O 1
ATOM 704 N N . GLU A 1 87 ? -29.221 2.030 34.622 1.00 76.75 87 GLU A N 1
ATOM 705 C CA . GLU A 1 87 ? -30.691 2.042 34.640 1.00 76.75 87 GLU A CA 1
ATOM 706 C C . GLU A 1 87 ? -31.264 0.821 35.369 1.00 76.75 87 GLU A C 1
ATOM 708 O O . GLU A 1 87 ? -32.111 0.968 36.255 1.00 76.75 87 GLU A O 1
ATOM 713 N N . GLN A 1 88 ? -30.750 -0.377 35.069 1.00 76.88 88 GLN A N 1
ATOM 714 C CA . GLN A 1 88 ? -31.180 -1.612 35.731 1.00 76.88 88 GLN A CA 1
ATOM 715 C C . GLN A 1 88 ? -30.859 -1.604 37.234 1.00 76.88 88 GLN A C 1
ATOM 717 O O . GLN A 1 88 ? -31.710 -1.957 38.054 1.00 76.88 88 GLN A O 1
ATOM 722 N N . LEU A 1 89 ? -29.666 -1.133 37.615 1.00 82.75 89 LEU A N 1
ATOM 723 C CA . LEU A 1 89 ? -29.278 -0.976 39.019 1.00 82.75 89 LEU A CA 1
ATOM 724 C C . LEU A 1 89 ? -30.159 0.040 39.746 1.00 82.75 89 LEU A C 1
ATOM 726 O O . LEU A 1 89 ? -30.597 -0.216 40.866 1.00 82.75 89 LEU A O 1
ATOM 730 N N . MET A 1 90 ? -30.465 1.175 39.117 1.00 87.19 90 MET A N 1
ATOM 731 C CA . MET A 1 90 ? -31.287 2.212 39.736 1.00 87.19 90 MET A CA 1
ATOM 732 C C . MET A 1 90 ? -32.725 1.730 39.981 1.00 87.19 90 MET A C 1
ATOM 734 O O . MET A 1 90 ? -33.320 2.071 41.007 1.00 87.19 90 MET A O 1
ATOM 738 N N . PHE A 1 91 ? -33.262 0.880 39.101 1.00 81.94 91 PHE A N 1
ATOM 739 C CA . PHE A 1 91 ? -34.546 0.217 39.329 1.00 81.94 91 PHE A CA 1
ATOM 740 C C . PHE A 1 91 ? -34.482 -0.768 40.505 1.00 81.94 91 PHE A C 1
ATOM 742 O O . PHE A 1 91 ? -35.302 -0.685 41.423 1.00 81.94 91 PHE A O 1
ATOM 749 N N . ALA A 1 92 ? -33.479 -1.650 40.528 1.00 84.94 92 ALA A N 1
ATOM 750 C CA . ALA A 1 92 ? -33.302 -2.631 41.600 1.00 84.94 92 ALA A CA 1
ATOM 751 C C . ALA A 1 92 ? -33.125 -1.966 42.979 1.00 84.94 92 ALA A C 1
ATOM 753 O O . ALA A 1 92 ? -33.774 -2.360 43.949 1.00 84.94 92 ALA A O 1
ATOM 754 N N . VAL A 1 93 ? -32.321 -0.902 43.059 1.00 85.25 93 VAL A N 1
ATOM 755 C CA . VAL A 1 93 ? -32.099 -0.127 44.290 1.00 85.25 93 VAL A CA 1
ATOM 756 C C . VAL A 1 93 ? -33.383 0.561 44.756 1.00 85.25 93 VAL A C 1
ATOM 758 O O . VAL A 1 93 ? -33.687 0.547 45.948 1.00 85.25 93 VAL A O 1
ATOM 761 N N . ARG A 1 94 ? -34.190 1.114 43.840 1.00 81.00 94 ARG A N 1
ATOM 762 C CA . ARG A 1 94 ? -35.476 1.738 44.193 1.00 81.00 94 ARG A CA 1
ATOM 763 C C . ARG A 1 94 ? -36.478 0.715 44.738 1.00 81.00 94 ARG A C 1
ATOM 765 O O . ARG A 1 94 ? -37.181 1.000 45.708 1.00 81.00 94 ARG A O 1
ATOM 772 N N . VAL A 1 95 ? -36.529 -0.484 44.160 1.00 84.06 95 VAL A N 1
ATOM 773 C CA . VAL A 1 95 ? -37.368 -1.583 44.667 1.00 84.06 95 VAL A CA 1
ATOM 774 C C . VAL A 1 95 ? -36.891 -2.045 46.048 1.00 84.06 95 VAL A C 1
ATOM 776 O O . VAL A 1 95 ? -37.712 -2.212 46.954 1.00 84.06 95 VAL A O 1
ATOM 779 N N . ALA A 1 96 ? -35.578 -2.194 46.236 1.00 85.62 96 ALA A N 1
ATOM 780 C CA . ALA A 1 96 ? -34.987 -2.576 47.515 1.00 85.62 96 ALA A CA 1
ATOM 781 C C . ALA A 1 96 ? -35.256 -1.529 48.611 1.00 85.62 96 ALA A C 1
ATOM 783 O O . ALA A 1 96 ? -35.687 -1.889 49.707 1.00 85.62 96 ALA A O 1
ATOM 784 N N . GLY A 1 97 ? -35.104 -0.237 48.302 1.00 80.25 97 GLY A N 1
ATOM 785 C CA . GLY A 1 97 ? -35.396 0.858 49.232 1.00 80.25 97 GLY A CA 1
ATOM 786 C C . GLY A 1 97 ? -36.852 0.864 49.705 1.00 80.25 97 GLY A C 1
ATOM 787 O O . GLY A 1 97 ? -37.118 0.982 50.900 1.00 80.25 97 GLY A O 1
ATOM 788 N N . ASN A 1 98 ? -37.803 0.624 48.798 1.00 78.94 98 ASN A N 1
ATOM 789 C CA . ASN A 1 98 ? -39.223 0.531 49.153 1.00 78.94 98 ASN A CA 1
ATOM 790 C C . ASN A 1 98 ? -39.538 -0.664 50.072 1.00 78.94 98 ASN A C 1
ATOM 792 O O . ASN A 1 98 ? -40.434 -0.583 50.914 1.00 78.94 98 ASN A O 1
ATOM 796 N N . ARG A 1 99 ? -38.811 -1.782 49.940 1.00 74.88 99 ARG A N 1
ATOM 797 C CA . ARG A 1 99 ? -38.955 -2.938 50.841 1.00 74.88 99 ARG A CA 1
ATOM 798 C C . ARG A 1 99 ? -38.305 -2.683 52.201 1.00 74.88 99 ARG A C 1
ATOM 800 O O . ARG A 1 99 ? -38.914 -3.026 53.211 1.00 74.88 99 ARG A O 1
ATOM 807 N N . LEU A 1 100 ? -37.145 -2.024 52.235 1.00 77.06 100 LEU A N 1
ATOM 808 C CA . LEU A 1 100 ? -36.474 -1.631 53.476 1.00 77.06 100 LEU A CA 1
ATOM 809 C C . LEU A 1 100 ? -37.340 -0.674 54.303 1.00 77.06 100 LEU A C 1
ATOM 811 O O . LEU A 1 100 ? -37.497 -0.883 55.502 1.00 77.06 100 LEU A O 1
ATOM 815 N N . HIS A 1 101 ? -37.982 0.306 53.659 1.00 73.31 101 HIS A N 1
ATOM 816 C CA . HIS A 1 101 ? -38.874 1.245 54.343 1.00 73.31 101 HIS A CA 1
ATOM 817 C C . HIS A 1 101 ? -40.062 0.543 55.020 1.00 73.31 101 HIS A C 1
ATOM 819 O O . HIS A 1 101 ? -40.414 0.8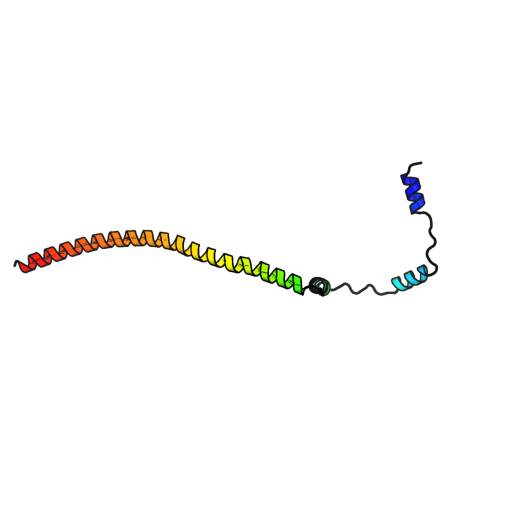60 56.154 1.00 73.31 101 HIS A O 1
ATOM 825 N N . ARG A 1 102 ? -40.637 -0.479 54.370 1.00 73.06 102 ARG A N 1
ATOM 826 C CA . ARG A 1 102 ? -41.720 -1.287 54.956 1.00 73.06 102 ARG A CA 1
ATOM 827 C C . ARG A 1 102 ? -41.262 -2.121 56.149 1.00 73.06 102 ARG A C 1
ATOM 829 O O . ARG A 1 102 ? -42.003 -2.249 57.118 1.00 73.06 102 ARG A O 1
ATOM 836 N N . VAL A 1 103 ? -40.059 -2.692 56.091 1.00 79.31 103 VAL A N 1
ATOM 837 C CA . VAL A 1 103 ? -39.493 -3.438 57.227 1.00 79.31 103 VAL A CA 1
ATOM 838 C C . VAL A 1 103 ? -39.189 -2.486 58.381 1.00 79.31 103 VAL A C 1
ATOM 840 O O . VAL A 1 103 ? -39.533 -2.788 59.519 1.00 79.31 103 VAL A O 1
ATOM 843 N N . GLN A 1 104 ? -38.634 -1.309 58.090 1.00 78.06 104 GLN A N 1
ATOM 844 C CA . GLN A 1 104 ? -38.340 -0.290 59.093 1.00 78.06 104 GLN A CA 1
ATOM 845 C C . GLN A 1 104 ? -39.611 0.215 59.788 1.00 78.06 104 GLN A C 1
ATOM 847 O O . GLN A 1 104 ? -39.624 0.303 61.012 1.00 78.06 104 GLN A O 1
ATOM 852 N N . GLN A 1 105 ? -40.696 0.476 59.048 1.00 79.38 105 GLN A N 1
ATOM 853 C CA . GLN A 1 105 ? -41.991 0.812 59.654 1.00 79.38 105 GLN A CA 1
ATOM 854 C C . GLN A 1 105 ? -42.498 -0.305 60.567 1.00 79.38 105 GLN A C 1
ATOM 856 O O . GLN A 1 105 ? -42.891 -0.030 61.695 1.00 79.38 105 GLN A O 1
ATOM 861 N N . LYS A 1 106 ? -42.417 -1.565 60.129 1.00 77.12 106 LYS A N 1
ATOM 862 C CA . LYS A 1 106 ? -42.880 -2.701 60.932 1.00 77.12 106 LYS A CA 1
ATOM 863 C C . LYS A 1 106 ? -42.061 -2.883 62.215 1.00 77.12 106 LYS A C 1
ATOM 865 O O . LYS A 1 106 ? -42.624 -3.189 63.258 1.00 77.12 106 LYS A O 1
ATOM 870 N N . VAL A 1 107 ? -40.745 -2.665 62.160 1.00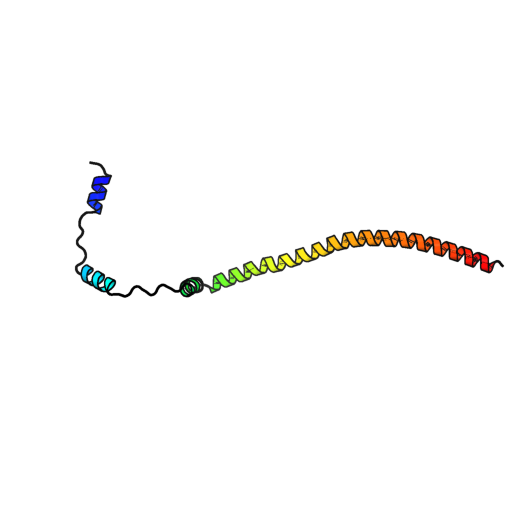 79.88 107 VAL A N 1
ATOM 871 C CA . VAL A 1 107 ? -39.865 -2.705 63.343 1.00 79.88 107 VAL A CA 1
ATOM 872 C C . VAL A 1 107 ? -40.143 -1.533 64.286 1.00 79.88 107 VAL A C 1
ATOM 874 O O . VAL A 1 107 ? -40.206 -1.735 65.494 1.00 79.88 107 VAL A O 1
ATOM 877 N N . LEU A 1 108 ? -40.377 -0.329 63.756 1.00 78.88 108 LEU A N 1
ATOM 878 C CA . LEU A 1 108 ? -40.752 0.839 64.561 1.00 78.88 108 LEU A CA 1
ATOM 879 C C . LEU A 1 108 ? -42.118 0.666 65.238 1.00 78.88 108 LEU A C 1
ATOM 881 O O . LEU A 1 108 ? -42.299 1.107 66.371 1.00 78.88 108 LEU A O 1
ATOM 885 N N . GLU A 1 109 ? -43.072 0.025 64.567 1.00 78.50 109 GLU A N 1
ATOM 886 C CA . GLU A 1 109 ? -44.370 -0.323 65.148 1.00 78.50 109 GLU A CA 1
ATOM 887 C C . GLU A 1 109 ? -44.235 -1.401 66.228 1.00 78.50 109 GLU A C 1
ATOM 889 O O . GLU A 1 109 ? -44.808 -1.241 67.302 1.00 78.50 109 GLU A O 1
ATOM 894 N N . MET A 1 110 ? -43.426 -2.442 65.999 1.00 75.12 110 MET A N 1
ATOM 895 C CA . MET A 1 110 ? -43.175 -3.490 66.997 1.00 75.12 110 MET A CA 1
ATOM 896 C C . MET A 1 110 ? -42.455 -2.948 68.240 1.00 75.12 110 MET A C 1
ATOM 898 O O . MET A 1 110 ? -42.930 -3.167 69.351 1.00 75.12 110 MET A O 1
ATOM 902 N N . GLY A 1 111 ? -41.393 -2.151 68.080 1.00 76.50 111 GLY A N 1
ATOM 903 C CA . GLY A 1 111 ? -40.679 -1.547 69.215 1.00 76.50 111 GLY A CA 1
ATOM 904 C C . GLY A 1 111 ? -41.527 -0.545 70.010 1.00 76.50 111 GLY A C 1
ATOM 905 O O . GLY A 1 111 ? -41.338 -0.381 71.214 1.00 76.50 111 GLY A O 1
ATOM 906 N N . ARG A 1 112 ? -42.513 0.096 69.364 1.00 76.31 112 ARG A N 1
ATOM 907 C CA . ARG A 1 112 ? -43.495 0.971 70.028 1.00 76.31 112 ARG A CA 1
ATOM 908 C C . ARG A 1 112 ? -44.570 0.191 70.794 1.00 76.31 112 ARG A C 1
ATOM 910 O O . ARG A 1 112 ? -45.135 0.734 71.740 1.00 76.31 112 ARG A O 1
ATOM 917 N N . MET A 1 113 ? -44.876 -1.044 70.395 1.00 68.44 113 MET A N 1
ATOM 918 C CA . MET A 1 113 ? -45.771 -1.922 71.159 1.00 68.44 113 MET A CA 1
ATOM 919 C C . MET A 1 113 ? -45.058 -2.554 72.358 1.00 68.44 113 MET A C 1
ATOM 921 O O . MET A 1 113 ? -45.662 -2.672 73.417 1.00 68.44 113 MET A O 1
ATOM 925 N N . GLU A 1 114 ? -43.772 -2.881 72.224 1.00 66.06 114 GLU A N 1
ATOM 926 C CA . GLU A 1 114 ? -42.963 -3.480 73.296 1.00 66.06 114 GLU A CA 1
ATOM 927 C C . GLU A 1 114 ? -42.671 -2.503 74.451 1.00 66.06 114 GLU A C 1
ATOM 929 O O . GLU A 1 114 ? -42.531 -2.917 75.591 1.00 66.06 114 GLU A O 1
ATOM 934 N N . THR A 1 115 ? -42.662 -1.191 74.188 1.00 61.12 115 THR A N 1
ATOM 935 C CA . THR A 1 115 ? -42.510 -0.138 75.217 1.00 61.12 115 THR A CA 1
ATOM 936 C C . THR A 1 115 ? -43.822 0.280 75.896 1.00 61.12 115 THR A C 1
ATOM 938 O O . THR A 1 115 ? -43.812 1.174 76.743 1.00 61.12 115 THR A O 1
ATOM 941 N N . ARG A 1 116 ? -44.964 -0.315 75.520 1.00 56.34 116 ARG A N 1
ATOM 942 C CA . ARG A 1 116 ? -46.293 -0.032 76.102 1.00 56.34 116 ARG A CA 1
ATOM 943 C C . ARG A 1 116 ? -46.869 -1.185 76.941 1.00 56.34 116 ARG A C 1
ATOM 945 O O . ARG A 1 116 ? -48.022 -1.080 77.360 1.00 56.34 116 ARG A O 1
ATOM 952 N N . LEU A 1 117 ? -46.095 -2.244 77.169 1.00 49.88 117 LEU A N 1
ATOM 953 C CA . LEU A 1 117 ? -46.373 -3.329 78.119 1.00 49.88 117 LEU A CA 1
ATOM 954 C C . LEU A 1 117 ? -45.435 -3.197 79.321 1.00 49.88 117 LEU A C 1
ATOM 956 O O . LEU A 1 117 ? -45.891 -3.531 80.434 1.00 49.88 117 LEU A O 1
#

Sequence (117 aa):
MSYLEDDLKMALQRTEPSADFVNRVLARVNQPPPPEPSWWERLTVLLRPPRLQWVAASVILSIMIPVAGVQYRKQQRMRVEGERAKEQLMFAVRVAGNRLHRVQQKVLEMGRMETRL